Protein AF-A0A2V9HQY8-F1 (afdb_monomer)

Foldseek 3Di:
DPPVVVVVLVVQVVPDPPPDPDSAADPVRHHDDQVCCLPPPVVVVCVVVVHPRDGVVVVLVVVLVVCVVVVHDPVRSCVVSPPDDPVVPDDD

Secondary structure (DSSP, 8-state):
--HHHHHHHHHHHHT---SSS-SSB-TTSPBPPHHHHIIIIIHHHHHHTTPPP--HHHHHHHHHHHHHHTT--HHHHHHHH-SS-GGGS---

Solvent-accessible surface area (backbone atoms only — not comparable to full-atom values): 5910 Å² total; per-residue (Å²): 128,61,69,70,57,56,51,54,52,53,59,53,54,75,74,51,85,72,87,57,98,64,92,65,54,44,100,82,74,41,72,63,51,71,67,56,43,41,64,71,62,51,34,56,59,26,58,77,67,74,40,82,81,68,58,72,65,52,55,51,49,52,53,51,52,51,42,49,75,74,66,46,50,70,69,58,49,43,69,74,69,53,92,63,68,82,77,81,78,69,84,132

pLDDT: mean 81.83, std 14.53, range [31.67, 94.44]

Sequence (92 aa):
MPSQLGTRLRSHLQTHEGKTDLLFVNLRGRPFSANKLREKQLHPPLLKLSIPCGGFHAARHGATTALLADGATPAVVQKRLTQSDPRITRGI

Mean predicted aligned error: 8.04 Å

Nearest PDB structures (foldseek):
  5hxy-assembly5_E  TM=8.385E-01  e=7.867E-01  Thermoplasma acidophilum DSM 1728
  5hxy-assembly6_F  TM=7.575E-01  e=8.417E-01  Thermoplasma acidophilum DSM 1728
  5hxy-assembly2_B  TM=6.977E-01  e=9.006E-01  Thermoplasma acidophilum DSM 1728
  8r08-assembly1_S  TM=2.445E-01  e=7.839E+00  Homo sapiens

Structure (mmCIF, N/CA/C/O backbone):
data_AF-A0A2V9HQY8-F1
#
_entry.id   AF-A0A2V9HQY8-F1
#
loop_
_atom_site.group_PDB
_atom_site.id
_atom_site.type_symbol
_atom_site.label_atom_id
_atom_site.label_alt_id
_atom_site.label_comp_id
_atom_site.label_asym_id
_atom_site.label_entity_id
_atom_site.label_seq_id
_atom_site.pdbx_PDB_ins_code
_atom_site.Cartn_x
_atom_site.Cartn_y
_atom_site.Cartn_z
_atom_site.occupancy
_atom_site.B_iso_or_equiv
_atom_site.auth_seq_id
_atom_site.auth_comp_id
_atom_site.auth_asym_id
_atom_site.auth_atom_id
_atom_site.pdbx_PDB_model_num
ATOM 1 N N . MET A 1 1 ? -3.097 -15.402 -6.991 1.00 61.34 1 MET A N 1
ATOM 2 C CA . MET A 1 1 ? -2.665 -14.517 -5.885 1.00 61.34 1 MET A CA 1
ATOM 3 C C . MET A 1 1 ? -1.344 -15.039 -5.340 1.00 61.34 1 MET A C 1
ATOM 5 O O . MET A 1 1 ? -1.257 -16.252 -5.188 1.00 61.34 1 MET A O 1
ATOM 9 N N . PRO A 1 2 ? -0.334 -14.191 -5.071 1.00 76.81 2 PRO A N 1
ATOM 10 C CA . PRO A 1 2 ? 0.893 -14.627 -4.400 1.00 76.81 2 PRO A CA 1
ATOM 11 C C . PRO A 1 2 ? 0.556 -15.332 -3.077 1.00 76.81 2 PRO A C 1
ATOM 13 O O . PRO A 1 2 ? -0.272 -14.829 -2.312 1.00 76.81 2 PRO A O 1
ATOM 16 N N . SER A 1 3 ? 1.166 -16.489 -2.807 1.00 82.19 3 SER A N 1
ATOM 17 C CA . SER A 1 3 ? 0.836 -17.343 -1.650 1.00 82.19 3 SER A CA 1
ATOM 18 C C . SER A 1 3 ? 0.954 -16.594 -0.318 1.00 82.19 3 SER A C 1
ATOM 20 O O . SER A 1 3 ? 0.065 -16.683 0.530 1.00 82.19 3 SER A O 1
ATOM 22 N N . GLN A 1 4 ? 1.991 -15.765 -0.179 1.00 88.75 4 GLN A N 1
ATOM 23 C CA . GLN A 1 4 ? 2.224 -14.944 1.008 1.00 88.75 4 GLN A CA 1
ATOM 24 C C . GLN A 1 4 ? 1.134 -13.881 1.225 1.00 88.75 4 GLN A C 1
ATOM 26 O O . GLN A 1 4 ? 0.721 -13.653 2.362 1.00 88.75 4 GLN A O 1
ATOM 31 N N . LEU A 1 5 ? 0.627 -13.256 0.154 1.00 85.12 5 LEU A N 1
ATOM 32 C CA . LEU A 1 5 ? -0.471 -12.290 0.253 1.00 85.12 5 LEU A CA 1
ATOM 33 C C . LEU A 1 5 ? -1.752 -12.980 0.730 1.00 85.12 5 LEU A C 1
ATOM 35 O O . LEU A 1 5 ? -2.403 -12.488 1.646 1.00 85.12 5 LEU A O 1
ATOM 39 N N . GLY A 1 6 ? -2.078 -14.147 0.166 1.00 90.06 6 GLY A N 1
ATOM 40 C CA . GLY A 1 6 ? -3.245 -14.927 0.585 1.00 90.06 6 GLY A CA 1
ATOM 41 C C . GLY A 1 6 ? -3.204 -15.300 2.070 1.00 90.06 6 GLY A C 1
ATOM 42 O O . GLY A 1 6 ?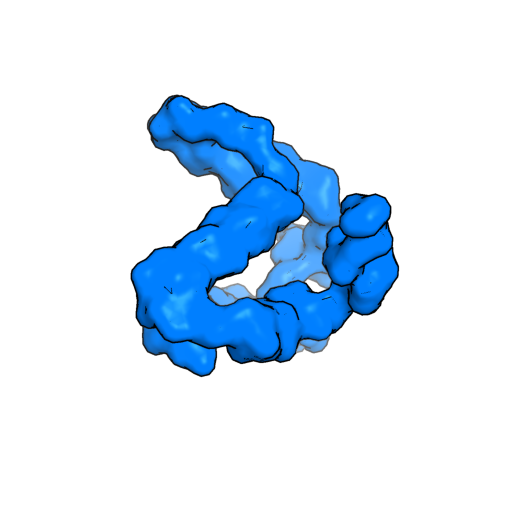 -4.210 -15.172 2.762 1.00 90.06 6 GLY A O 1
ATOM 43 N N . THR A 1 7 ? -2.036 -15.699 2.580 1.00 92.94 7 THR A N 1
ATOM 44 C CA . THR A 1 7 ? -1.855 -15.988 4.011 1.00 92.94 7 THR A CA 1
ATOM 45 C C . THR A 1 7 ? -2.063 -14.747 4.871 1.00 92.94 7 THR A C 1
ATOM 47 O O . THR A 1 7 ? -2.824 -14.809 5.831 1.00 92.94 7 THR A O 1
ATOM 50 N N . ARG A 1 8 ? -1.480 -13.601 4.494 1.00 92.12 8 ARG A N 1
ATOM 51 C CA . ARG A 1 8 ? -1.668 -12.339 5.231 1.00 92.12 8 ARG A CA 1
ATOM 52 C C . ARG A 1 8 ? -3.135 -11.907 5.282 1.00 92.12 8 ARG A C 1
ATOM 54 O O . ARG A 1 8 ? -3.603 -11.501 6.339 1.00 92.12 8 ARG A O 1
ATOM 61 N N . LEU A 1 9 ? -3.868 -12.030 4.172 1.00 91.31 9 LEU A N 1
ATOM 62 C CA . LEU A 1 9 ? -5.294 -11.688 4.125 1.00 91.31 9 LEU A CA 1
ATOM 63 C C . LEU A 1 9 ? -6.140 -12.615 5.005 1.00 91.31 9 LEU A C 1
ATOM 65 O O . LEU A 1 9 ? -7.023 -12.137 5.709 1.00 91.31 9 LEU A O 1
ATOM 69 N N . ARG A 1 10 ? -5.850 -13.923 5.017 1.00 92.00 10 ARG A N 1
ATOM 70 C CA . ARG A 1 10 ? -6.533 -14.873 5.911 1.00 92.00 10 ARG A CA 1
ATOM 71 C C . ARG A 1 10 ? -6.276 -14.565 7.383 1.00 92.00 10 ARG A C 1
ATOM 73 O O . ARG A 1 10 ? -7.224 -14.556 8.157 1.00 92.00 10 ARG A O 1
ATOM 80 N N . SER A 1 11 ? -5.033 -14.273 7.763 1.00 92.69 11 SER A N 1
ATOM 81 C CA . SER A 1 11 ? -4.713 -13.872 9.139 1.00 92.69 11 SER A CA 1
ATOM 82 C C . SER A 1 11 ? -5.418 -12.573 9.534 1.00 92.69 11 SER A C 1
ATOM 84 O O . SER A 1 11 ? -5.961 -12.485 10.627 1.00 92.69 11 SER A O 1
ATOM 86 N N . HIS A 1 12 ? -5.484 -11.587 8.633 1.00 90.12 12 HIS A N 1
ATOM 87 C CA . HIS A 1 12 ? -6.234 -10.347 8.871 1.00 90.12 12 HIS A CA 1
ATOM 88 C C . HIS A 1 12 ? -7.734 -10.607 9.089 1.00 90.12 12 HIS A C 1
ATOM 90 O O . HIS A 1 12 ? -8.333 -10.048 10.007 1.00 90.12 12 HIS A O 1
ATOM 96 N N . LEU A 1 13 ? -8.330 -11.508 8.301 1.00 89.50 13 LEU A N 1
ATOM 97 C CA . LEU A 1 13 ? -9.738 -11.895 8.434 1.00 89.50 13 LEU A CA 1
ATOM 98 C C . LEU A 1 13 ? -10.068 -12.552 9.780 1.00 89.50 13 LEU A C 1
ATOM 100 O O . LEU A 1 13 ? -11.173 -12.363 10.272 1.00 89.50 13 LEU A O 1
ATOM 104 N N . GLN A 1 14 ? -9.130 -13.270 10.405 1.00 89.94 14 GLN A N 1
ATOM 105 C CA . GLN A 1 14 ? -9.350 -13.876 11.729 1.00 89.94 14 GLN A CA 1
ATOM 106 C C . GLN A 1 14 ? -9.597 -12.830 12.823 1.00 89.94 14 GLN A C 1
ATOM 108 O O . GLN A 1 14 ? -10.295 -13.105 13.792 1.00 89.94 14 GLN A O 1
ATOM 113 N N . THR A 1 15 ? -9.040 -11.628 12.662 1.00 85.12 15 THR A N 1
ATOM 114 C CA . THR A 1 15 ? -9.233 -10.500 13.587 1.00 85.12 15 THR A CA 1
ATOM 115 C C . THR A 1 15 ? -10.365 -9.562 13.167 1.00 85.12 15 THR A C 1
ATOM 117 O O . THR A 1 15 ? -10.619 -8.559 13.830 1.00 85.12 15 THR A O 1
ATOM 120 N N . HIS A 1 16 ? -11.029 -9.846 12.045 1.00 82.44 16 HIS A N 1
ATOM 121 C CA . HIS A 1 16 ? -12.055 -8.976 11.494 1.00 82.44 16 HIS A CA 1
ATOM 122 C C . HIS A 1 16 ? -13.407 -9.248 12.162 1.00 82.44 16 HIS A C 1
ATOM 124 O O . HIS A 1 16 ? -13.942 -10.347 12.070 1.00 82.44 16 HIS A O 1
ATOM 130 N N . GLU A 1 17 ? -14.002 -8.228 12.784 1.00 79.31 17 GLU A N 1
ATOM 131 C CA . GLU A 1 17 ? -15.262 -8.360 13.540 1.00 79.31 17 GLU A CA 1
ATOM 132 C C . GLU A 1 17 ? -16.503 -8.623 12.664 1.00 79.31 17 GLU A C 1
ATOM 134 O O . GLU A 1 17 ? -17.600 -8.797 13.186 1.00 79.31 17 GLU A O 1
ATOM 139 N N . GLY A 1 18 ? -16.369 -8.597 11.333 1.00 80.75 18 GLY A N 1
ATOM 140 C CA . GLY A 1 18 ? -17.458 -8.923 10.399 1.00 80.75 18 GLY A CA 1
ATOM 141 C C . GLY A 1 18 ? -18.600 -7.901 10.347 1.00 80.75 18 GLY A C 1
ATOM 142 O O . GLY A 1 18 ? -19.620 -8.154 9.721 1.00 80.75 18 GLY A O 1
ATOM 143 N N . LYS A 1 19 ? -18.438 -6.730 10.972 1.00 82.75 19 LYS A N 1
ATOM 144 C CA . LYS A 1 19 ? -19.471 -5.678 11.044 1.00 82.75 19 LYS A CA 1
ATOM 145 C C . LYS A 1 19 ? -19.699 -4.922 9.728 1.00 82.75 19 LYS A C 1
ATOM 147 O O . LYS A 1 19 ? -20.628 -4.126 9.640 1.00 82.75 19 LYS A O 1
ATOM 152 N N . THR A 1 20 ? -18.830 -5.116 8.735 1.00 84.50 20 THR A N 1
ATOM 153 C CA . THR A 1 20 ? -18.893 -4.460 7.421 1.00 84.50 20 THR A CA 1
ATOM 154 C C . THR A 1 20 ? -18.405 -5.405 6.329 1.00 84.50 20 THR A C 1
ATOM 156 O O . THR A 1 20 ? -17.478 -6.174 6.579 1.00 84.50 20 THR A O 1
ATOM 159 N N . ASP A 1 21 ? -18.893 -5.233 5.099 1.00 86.94 21 ASP A N 1
ATOM 160 C CA . ASP A 1 21 ? -18.396 -5.951 3.910 1.00 86.94 21 ASP A CA 1
ATOM 161 C C . ASP A 1 21 ? -17.021 -5.454 3.411 1.00 86.94 21 ASP A C 1
ATOM 163 O O . ASP A 1 21 ? -16.487 -5.923 2.405 1.00 86.94 21 ASP A O 1
ATOM 167 N N . LEU A 1 22 ? -16.426 -4.472 4.095 1.00 89.06 22 LEU A N 1
ATOM 168 C CA . LEU A 1 22 ? -15.123 -3.906 3.762 1.00 89.06 22 LEU A CA 1
ATOM 169 C C . LEU A 1 22 ? -14.002 -4.658 4.482 1.00 89.06 22 LEU A C 1
ATOM 171 O O . LEU A 1 22 ? -14.032 -4.797 5.696 1.00 89.06 22 LEU A O 1
ATOM 175 N N . LEU A 1 23 ? -12.957 -5.049 3.747 1.00 88.19 23 LEU A N 1
ATOM 176 C CA . LEU A 1 23 ? -11.811 -5.773 4.314 1.00 88.19 23 LEU A CA 1
ATOM 177 C C . LEU A 1 23 ? -10.847 -4.877 5.112 1.00 88.19 23 LEU A C 1
ATOM 179 O O . LEU A 1 23 ? -10.209 -5.321 6.067 1.00 88.19 23 LEU A O 1
ATOM 183 N N . PHE A 1 24 ? -10.711 -3.613 4.704 1.00 88.62 24 PHE A N 1
ATOM 184 C CA . PHE A 1 24 ? -9.778 -2.656 5.301 1.00 88.62 24 PHE A CA 1
ATOM 185 C C . PHE A 1 24 ? -10.527 -1.431 5.819 1.00 88.62 24 PHE A C 1
ATOM 187 O O . PHE A 1 24 ? -10.845 -0.506 5.067 1.00 88.62 24 PHE A O 1
ATOM 194 N N . VAL A 1 25 ? -10.770 -1.415 7.126 1.00 88.06 25 VAL A N 1
ATOM 195 C CA . VAL A 1 25 ? -11.462 -0.331 7.826 1.00 88.06 25 VAL A CA 1
ATOM 196 C C . VAL A 1 25 ? -10.597 0.249 8.937 1.00 88.06 25 VAL A C 1
ATOM 198 O O . VAL A 1 25 ? -9.712 -0.409 9.481 1.00 88.06 25 VAL A O 1
ATOM 201 N N . ASN A 1 26 ? -10.842 1.512 9.269 1.00 85.75 26 ASN A N 1
ATOM 202 C CA . ASN A 1 26 ? -10.244 2.141 10.439 1.00 85.75 26 ASN A CA 1
ATOM 203 C C . ASN A 1 26 ? -10.954 1.703 11.734 1.00 85.75 26 ASN A C 1
ATOM 205 O O . ASN A 1 26 ? -11.993 1.052 11.696 1.00 85.75 26 ASN A O 1
ATOM 209 N N . LEU A 1 27 ? -10.439 2.149 12.885 1.00 82.38 27 LEU A N 1
ATOM 210 C CA . LEU A 1 27 ? -11.010 1.860 14.212 1.00 82.38 27 LEU A CA 1
ATOM 211 C C . LEU A 1 27 ? -12.478 2.304 14.391 1.00 82.38 27 LEU A C 1
ATOM 213 O O . LEU A 1 27 ? -13.124 1.909 15.351 1.00 82.38 27 LEU A O 1
ATOM 217 N N . ARG A 1 28 ? -13.009 3.145 13.496 1.00 85.69 28 ARG A N 1
ATOM 218 C CA . ARG A 1 28 ? -14.411 3.597 13.487 1.00 85.69 28 ARG A CA 1
ATOM 219 C C . ARG A 1 28 ? -15.269 2.837 12.463 1.00 85.69 28 ARG A C 1
ATOM 221 O O . ARG A 1 28 ? -16.352 3.310 12.133 1.00 85.69 28 ARG A O 1
ATOM 228 N N . GLY A 1 29 ? -14.765 1.742 11.888 1.00 85.06 29 GLY A N 1
ATOM 229 C CA . GLY A 1 29 ? -15.466 0.932 10.883 1.00 85.06 29 GLY A CA 1
ATOM 230 C C . GLY A 1 29 ? -15.627 1.601 9.514 1.00 85.06 29 GLY A C 1
ATOM 231 O O . GLY A 1 29 ? -16.402 1.136 8.687 1.00 85.06 29 GLY A O 1
ATOM 232 N N . ARG A 1 30 ? -14.925 2.712 9.248 1.00 87.81 30 ARG A N 1
ATOM 233 C CA . ARG A 1 30 ? -15.002 3.425 7.960 1.00 87.81 30 ARG A CA 1
ATOM 234 C C . ARG A 1 30 ? -13.835 3.038 7.052 1.00 87.81 30 ARG A C 1
ATOM 236 O O . ARG A 1 30 ? -12.745 2.782 7.574 1.00 87.81 30 ARG 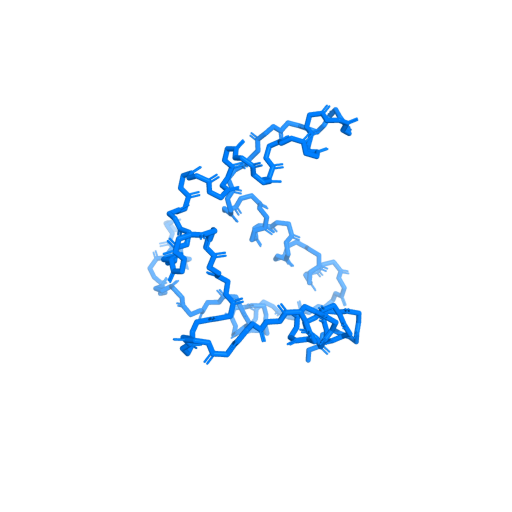A O 1
ATOM 243 N N . PRO A 1 31 ? -13.999 3.084 5.718 1.00 88.94 31 PRO A N 1
ATOM 244 C CA . PRO A 1 31 ? -12.880 2.887 4.806 1.00 88.94 31 PRO A CA 1
ATOM 245 C C . PRO A 1 31 ? -11.770 3.902 5.095 1.00 88.94 31 PRO A C 1
ATOM 247 O O . PRO A 1 31 ? -12.021 5.062 5.450 1.00 88.94 31 PRO A O 1
ATOM 250 N N . PHE A 1 32 ? -10.521 3.468 4.955 1.00 88.75 32 PHE A N 1
ATOM 251 C CA . PHE A 1 32 ? -9.398 4.390 5.046 1.00 88.75 32 PHE A CA 1
ATOM 252 C C . PHE A 1 32 ? -9.452 5.400 3.899 1.00 88.75 32 PHE A C 1
ATOM 254 O O . PHE A 1 32 ? -9.584 5.028 2.736 1.00 88.75 32 PHE A O 1
ATOM 261 N N . SER A 1 33 ? -9.269 6.685 4.211 1.00 90.25 33 SER A N 1
ATOM 262 C CA . SER A 1 33 ? -8.954 7.645 3.157 1.00 90.25 33 SER A CA 1
ATOM 263 C C . SER A 1 33 ? -7.535 7.390 2.654 1.00 90.25 33 SER A C 1
ATOM 265 O O . SER A 1 33 ? -6.633 7.096 3.444 1.00 90.25 33 SER A O 1
ATOM 267 N N . ALA A 1 34 ? -7.321 7.541 1.346 1.00 88.12 34 ALA A N 1
ATOM 268 C CA . ALA A 1 34 ? -6.016 7.319 0.727 1.00 88.12 34 ALA A CA 1
ATOM 269 C C . ALA A 1 34 ? -4.907 8.138 1.416 1.00 88.12 34 ALA A C 1
ATOM 271 O O . ALA A 1 34 ? -3.854 7.600 1.752 1.00 88.12 34 ALA A O 1
ATOM 272 N N . ASN A 1 35 ? -5.171 9.415 1.717 1.00 89.81 35 ASN A N 1
ATOM 273 C CA . ASN A 1 35 ? -4.210 10.280 2.405 1.00 89.81 35 ASN A CA 1
ATOM 274 C C . ASN A 1 35 ? -3.850 9.757 3.801 1.00 89.81 35 ASN A C 1
ATOM 276 O O . ASN A 1 35 ? -2.669 9.637 4.118 1.00 89.81 35 ASN A O 1
ATOM 280 N N . LYS A 1 36 ? -4.844 9.358 4.608 1.00 89.81 36 LYS A N 1
ATOM 281 C CA . LYS A 1 36 ? -4.578 8.830 5.954 1.00 89.81 36 LYS A CA 1
ATOM 282 C C . LYS A 1 36 ? -3.848 7.496 5.910 1.00 89.81 36 LYS A C 1
ATOM 284 O O . LYS A 1 36 ? -2.958 7.281 6.722 1.00 89.81 36 LYS A O 1
ATOM 289 N N . LEU A 1 37 ? -4.200 6.614 4.977 1.00 90.75 37 LEU A N 1
ATOM 290 C CA . LEU A 1 37 ? -3.511 5.337 4.815 1.00 90.75 37 LEU A CA 1
ATOM 291 C C . LEU A 1 37 ? -2.036 5.559 4.451 1.00 90.75 37 LEU A C 1
ATOM 293 O O . LEU A 1 37 ? -1.149 4.968 5.064 1.00 90.75 37 LEU A O 1
ATOM 297 N N . ARG A 1 38 ? -1.767 6.476 3.518 1.00 91.19 38 ARG A N 1
ATOM 298 C CA . ARG A 1 38 ? -0.406 6.859 3.135 1.00 91.19 38 ARG A CA 1
ATOM 299 C C . ARG A 1 38 ? 0.373 7.427 4.326 1.00 91.19 38 ARG A C 1
ATOM 301 O O . ARG A 1 38 ? 1.432 6.918 4.671 1.00 91.19 38 ARG A O 1
ATOM 308 N N . GLU A 1 39 ? -0.161 8.446 4.987 1.00 9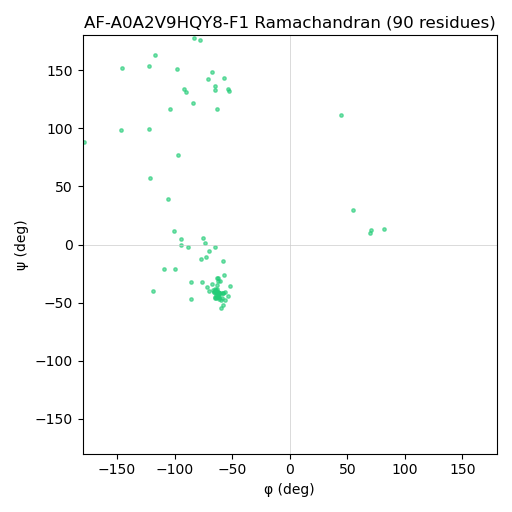1.31 39 GLU A N 1
ATOM 309 C CA . GLU A 1 39 ? 0.556 9.177 6.038 1.00 91.31 39 GLU A CA 1
ATOM 310 C C . GLU A 1 39 ? 0.719 8.385 7.335 1.00 91.31 39 GLU A C 1
ATOM 312 O O . GLU A 1 39 ? 1.736 8.520 8.010 1.00 91.31 39 GLU A O 1
ATOM 317 N N . LYS A 1 40 ? -0.287 7.591 7.716 1.00 90.56 40 LYS A N 1
ATOM 318 C CA . LYS A 1 40 ? -0.330 6.931 9.028 1.00 90.56 40 LYS A CA 1
ATOM 319 C C . LYS A 1 40 ? 0.099 5.472 8.999 1.00 90.56 40 LYS A C 1
ATOM 321 O O . LYS A 1 40 ? 0.462 4.966 10.051 1.00 90.56 40 LYS A O 1
ATOM 326 N N . GLN A 1 41 ? 0.051 4.808 7.844 1.00 89.44 41 GLN A N 1
ATOM 327 C CA . GLN A 1 41 ? 0.413 3.390 7.731 1.00 89.44 41 GLN A CA 1
ATOM 328 C C . GLN A 1 41 ? 1.601 3.157 6.795 1.00 89.44 41 GLN A C 1
ATOM 330 O O . GLN A 1 41 ? 2.459 2.347 7.121 1.00 89.44 41 GLN A O 1
ATOM 335 N N . LEU A 1 42 ? 1.691 3.870 5.663 1.00 90.00 42 LEU A N 1
ATOM 336 C CA . LEU A 1 42 ? 2.762 3.648 4.680 1.00 90.00 42 LEU A CA 1
ATOM 337 C C . LEU A 1 42 ? 4.044 4.433 4.990 1.00 90.00 42 LEU A C 1
ATOM 339 O O . LEU A 1 42 ? 5.126 3.863 4.954 1.00 90.00 42 LEU A O 1
ATOM 343 N N . HIS A 1 43 ? 3.954 5.725 5.304 1.00 93.19 43 HIS A N 1
ATOM 344 C CA . HIS A 1 43 ? 5.141 6.540 5.592 1.00 93.19 43 HIS A CA 1
ATOM 345 C C . HIS A 1 43 ? 5.932 6.069 6.824 1.00 93.19 43 HIS A C 1
ATOM 347 O O . HIS A 1 43 ? 7.157 6.025 6.731 1.00 93.19 43 HIS A O 1
ATOM 353 N N . PRO A 1 44 ? 5.311 5.678 7.958 1.00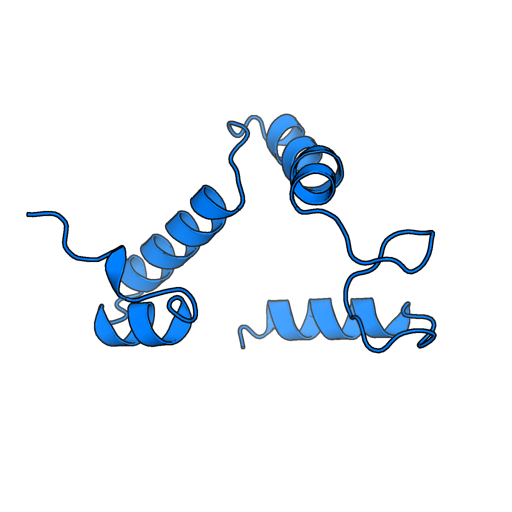 94.25 44 PRO A N 1
ATOM 354 C CA . PRO A 1 44 ? 6.076 5.275 9.136 1.00 94.25 44 PRO A CA 1
ATOM 355 C C . PRO A 1 44 ? 7.080 4.133 8.894 1.00 94.25 44 PRO A C 1
ATOM 357 O O . PRO A 1 44 ? 8.232 4.291 9.296 1.00 94.25 44 PRO A O 1
ATOM 360 N N . PRO A 1 45 ? 6.728 3.005 8.240 1.00 92.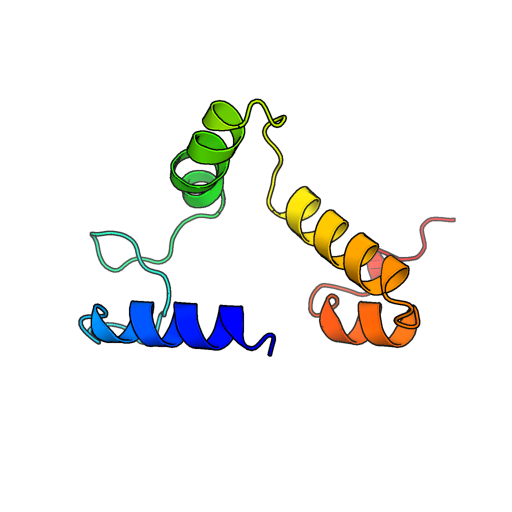25 45 PRO A N 1
ATOM 361 C CA . PRO A 1 45 ? 7.714 1.976 7.925 1.00 92.25 45 PRO A CA 1
ATOM 362 C C . PRO A 1 45 ? 8.745 2.432 6.885 1.00 92.25 45 PRO A C 1
ATOM 364 O O . PRO A 1 45 ? 9.902 2.054 7.017 1.00 92.25 45 PRO A O 1
ATOM 367 N N . LEU A 1 46 ? 8.381 3.268 5.902 1.00 91.25 46 LEU A N 1
ATOM 368 C CA . LEU A 1 46 ? 9.351 3.799 4.931 1.00 91.25 46 LEU A CA 1
ATOM 369 C C . LEU A 1 46 ? 10.421 4.657 5.614 1.00 91.25 46 LEU A C 1
ATOM 371 O O . LEU A 1 46 ? 11.606 4.446 5.379 1.00 91.25 46 LEU A O 1
ATOM 375 N N . LEU A 1 47 ? 10.013 5.544 6.526 1.00 94.44 47 LEU A N 1
ATOM 376 C CA . LEU A 1 47 ? 10.932 6.363 7.318 1.00 94.44 47 LEU A CA 1
ATOM 377 C C . LEU A 1 47 ? 11.848 5.507 8.199 1.00 94.44 47 LEU A C 1
ATOM 379 O O . LEU A 1 47 ? 13.044 5.767 8.261 1.00 94.44 47 LEU A O 1
ATOM 383 N N . LYS A 1 48 ? 11.312 4.457 8.838 1.00 94.44 48 LYS A N 1
ATOM 384 C CA . LYS A 1 48 ? 12.115 3.510 9.635 1.00 94.44 48 LYS A CA 1
ATOM 385 C C . LYS A 1 48 ? 13.157 2.761 8.804 1.00 94.44 48 LYS A C 1
ATOM 387 O O . LYS A 1 48 ? 14.180 2.360 9.344 1.00 94.44 48 LYS A O 1
ATOM 392 N N . LEU A 1 49 ? 12.879 2.551 7.521 1.00 93.50 49 LEU A N 1
ATOM 393 C CA . LEU A 1 49 ? 13.770 1.879 6.577 1.00 93.50 49 LEU A CA 1
ATOM 394 C C . LEU A 1 49 ? 14.639 2.862 5.777 1.00 93.50 49 LEU A C 1
ATOM 396 O O . LEU A 1 49 ? 15.347 2.432 4.871 1.00 93.50 49 LEU A O 1
ATOM 400 N N . SER A 1 50 ? 14.577 4.166 6.076 1.00 93.56 50 SER A N 1
ATOM 401 C CA . SER A 1 50 ? 15.258 5.227 5.318 1.00 93.56 50 SER A CA 1
ATOM 402 C C . SER A 1 50 ? 14.924 5.230 3.817 1.00 93.56 50 SER A C 1
ATOM 404 O O . SER A 1 50 ? 15.733 5.638 2.987 1.00 93.56 50 SER A O 1
ATOM 406 N N . ILE A 1 51 ? 13.717 4.787 3.456 1.00 90.00 51 ILE A N 1
ATOM 407 C CA . ILE A 1 51 ? 13.206 4.808 2.084 1.00 90.00 51 ILE A CA 1
ATOM 408 C C . ILE A 1 51 ? 12.445 6.125 1.872 1.00 90.00 51 ILE A C 1
ATOM 410 O O . ILE A 1 51 ? 11.604 6.476 2.707 1.00 90.00 51 ILE A O 1
ATOM 414 N N . PRO A 1 52 ? 12.670 6.847 0.756 1.00 87.88 52 PRO A N 1
ATOM 415 C CA . PRO A 1 52 ? 11.903 8.044 0.437 1.00 87.8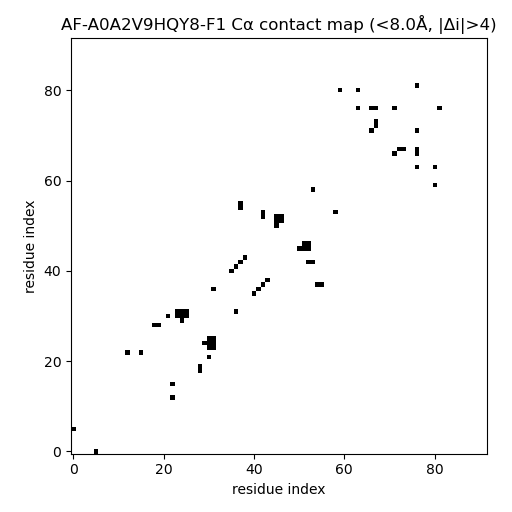8 52 PRO A CA 1
ATOM 416 C C . PRO A 1 52 ? 10.391 7.790 0.464 1.00 87.88 52 PRO A C 1
ATOM 418 O O . PRO A 1 52 ? 9.887 6.831 -0.129 1.00 87.88 52 PRO A O 1
ATOM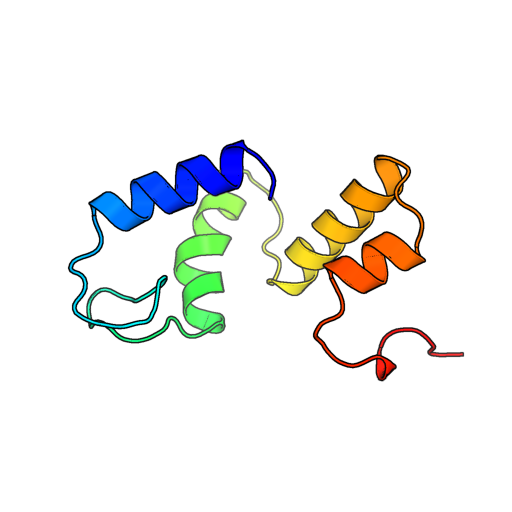 421 N N . CYS A 1 53 ? 9.651 8.667 1.145 1.00 85.75 53 CYS A N 1
ATOM 422 C CA . CYS A 1 53 ? 8.196 8.577 1.220 1.00 85.75 53 CYS A CA 1
ATOM 423 C C . CYS A 1 53 ? 7.571 8.751 -0.172 1.00 85.75 53 CYS A C 1
ATOM 425 O O . CYS A 1 53 ? 7.663 9.818 -0.776 1.00 85.75 53 CYS A O 1
ATOM 427 N N . GLY A 1 54 ? 6.899 7.706 -0.659 1.00 83.06 54 GLY A N 1
ATOM 428 C CA . GLY A 1 54 ? 6.153 7.707 -1.915 1.00 83.06 54 GLY A CA 1
ATOM 429 C C . GLY A 1 54 ? 4.653 7.480 -1.713 1.00 83.06 54 GLY A C 1
ATOM 430 O O . GLY A 1 54 ? 4.197 6.999 -0.675 1.00 83.06 54 GLY A O 1
ATOM 431 N N . GLY A 1 55 ? 3.859 7.808 -2.733 1.00 84.31 55 GLY A N 1
ATOM 432 C CA . GLY A 1 55 ? 2.431 7.480 -2.769 1.00 84.31 55 GLY A CA 1
ATOM 433 C C . GLY A 1 55 ? 2.152 6.051 -3.252 1.00 84.31 55 GLY A C 1
ATOM 434 O O . GLY A 1 55 ? 3.045 5.337 -3.702 1.00 84.31 55 GLY A O 1
ATOM 435 N N . PHE A 1 56 ? 0.875 5.651 -3.265 1.00 85.69 56 PHE A N 1
ATOM 436 C CA . PHE A 1 56 ? 0.451 4.350 -3.815 1.00 85.69 56 PHE A CA 1
ATOM 437 C C . PHE A 1 56 ? 0.857 4.143 -5.278 1.00 85.69 56 PHE A C 1
ATOM 439 O O . PHE A 1 56 ? 1.045 3.011 -5.713 1.00 85.69 56 PHE A O 1
ATOM 446 N N . HIS A 1 57 ? 1.020 5.232 -6.031 1.00 85.56 57 HIS A N 1
ATOM 447 C CA . HIS A 1 57 ? 1.520 5.186 -7.398 1.00 85.56 57 HIS A CA 1
ATOM 448 C C . HIS A 1 57 ? 2.950 4.634 -7.472 1.00 85.56 57 HIS A C 1
ATOM 450 O O . HIS A 1 57 ? 3.212 3.783 -8.313 1.00 85.56 57 HIS A O 1
ATOM 456 N N . ALA A 1 58 ? 3.837 5.013 -6.545 1.00 84.81 58 ALA A N 1
ATOM 457 C CA . ALA A 1 58 ? 5.193 4.468 -6.474 1.00 84.81 58 ALA A CA 1
ATOM 458 C C . ALA A 1 58 ? 5.178 2.961 -6.166 1.00 84.81 58 ALA A C 1
ATOM 460 O O . ALA A 1 58 ? 5.891 2.192 -6.805 1.00 84.81 58 ALA A O 1
ATOM 461 N N . ALA A 1 59 ? 4.299 2.517 -5.259 1.00 84.50 59 ALA A N 1
ATOM 462 C CA . ALA A 1 59 ? 4.111 1.092 -4.977 1.00 84.50 59 ALA A CA 1
ATOM 463 C C . ALA A 1 59 ? 3.583 0.321 -6.202 1.00 84.50 59 ALA A C 1
ATOM 465 O O . ALA A 1 59 ? 4.062 -0.772 -6.500 1.00 84.50 59 ALA A O 1
ATOM 466 N N . ARG A 1 60 ? 2.630 0.902 -6.948 1.00 84.44 60 ARG A N 1
ATOM 467 C CA . ARG A 1 60 ? 2.129 0.317 -8.201 1.00 84.44 60 ARG A CA 1
ATOM 468 C C . ARG A 1 60 ? 3.223 0.250 -9.265 1.00 84.44 60 ARG A C 1
ATOM 470 O O . ARG A 1 60 ? 3.357 -0.789 -9.897 1.00 84.44 60 ARG A O 1
ATOM 477 N N . HIS A 1 61 ? 4.023 1.303 -9.421 1.00 86.25 61 HIS A N 1
ATOM 478 C CA . HIS A 1 61 ? 5.180 1.302 -10.316 1.00 86.25 61 HIS A CA 1
ATOM 479 C C . HIS A 1 61 ? 6.185 0.212 -9.952 1.00 86.25 61 HIS A C 1
ATOM 481 O O . HIS A 1 61 ? 6.590 -0.542 -10.828 1.00 86.25 61 HIS A O 1
ATOM 487 N N . GLY A 1 62 ? 6.525 0.072 -8.668 1.00 85.31 62 GLY A N 1
ATOM 488 C CA . GLY A 1 62 ? 7.404 -1.000 -8.200 1.00 85.31 62 GLY A CA 1
ATOM 489 C C . GLY A 1 62 ? 6.865 -2.391 -8.541 1.00 85.31 62 GLY A C 1
ATOM 490 O O . GLY A 1 62 ? 7.614 -3.234 -9.022 1.00 85.31 62 GLY A O 1
ATOM 491 N N . ALA A 1 63 ? 5.557 -2.616 -8.378 1.00 85.44 63 ALA A N 1
ATOM 492 C CA . ALA A 1 63 ? 4.921 -3.875 -8.765 1.00 85.44 63 ALA A CA 1
ATOM 493 C C . ALA A 1 63 ? 4.971 -4.127 -10.285 1.00 85.44 63 AL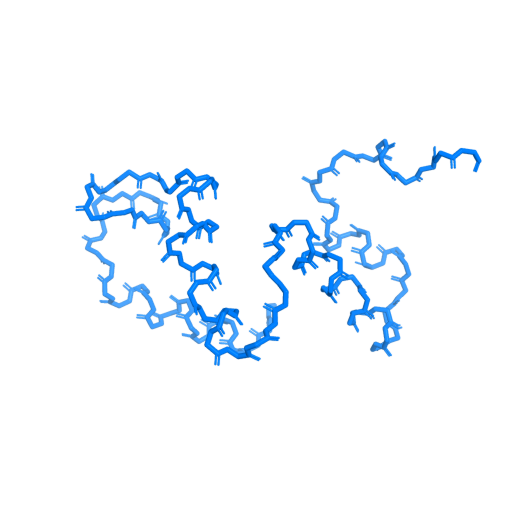A A C 1
ATOM 495 O O . ALA A 1 63 ? 5.225 -5.255 -10.701 1.00 85.44 63 ALA A O 1
ATOM 496 N N . THR A 1 64 ? 4.766 -3.095 -11.113 1.00 85.75 64 THR A N 1
ATOM 497 C CA . THR A 1 64 ? 4.945 -3.174 -12.574 1.00 85.75 64 THR A CA 1
ATOM 498 C C . THR A 1 64 ? 6.371 -3.590 -12.920 1.00 85.75 64 THR A C 1
ATOM 500 O O . THR A 1 64 ? 6.564 -4.556 -13.654 1.00 85.75 64 THR A O 1
ATOM 503 N N . THR A 1 65 ? 7.365 -2.886 -12.371 1.00 85.69 65 THR A N 1
ATOM 504 C CA . THR A 1 65 ? 8.784 -3.148 -12.632 1.00 85.69 65 THR A CA 1
ATOM 505 C C . THR A 1 65 ? 9.180 -4.552 -12.191 1.00 85.69 65 THR A C 1
ATOM 507 O O . THR A 1 65 ? 9.855 -5.243 -12.945 1.00 85.69 65 THR A O 1
ATOM 510 N N . ALA A 1 66 ? 8.715 -5.007 -11.024 1.00 86.81 66 ALA A N 1
ATOM 511 C CA . ALA A 1 66 ? 8.977 -6.360 -10.538 1.00 86.81 66 ALA A CA 1
ATOM 512 C C . ALA A 1 66 ? 8.404 -7.432 -11.479 1.00 86.81 66 ALA A C 1
ATOM 514 O O . ALA A 1 66 ? 9.105 -8.370 -11.835 1.00 86.81 66 ALA A O 1
ATOM 515 N N . LEU A 1 67 ? 7.165 -7.265 -11.956 1.00 86.06 67 LEU A N 1
ATOM 516 C CA . LEU A 1 67 ? 6.572 -8.215 -12.903 1.00 86.06 67 LEU A CA 1
ATOM 517 C C . LEU A 1 67 ? 7.319 -8.253 -14.242 1.00 86.06 67 LEU A C 1
ATOM 519 O O . LEU A 1 67 ? 7.480 -9.328 -14.813 1.00 86.06 67 LEU A O 1
ATOM 523 N N . LEU A 1 68 ? 7.761 -7.098 -14.748 1.00 86.31 68 LEU A N 1
ATOM 524 C CA . LEU A 1 68 ? 8.559 -7.029 -15.975 1.00 86.31 68 LEU A CA 1
ATOM 525 C C . LEU A 1 68 ? 9.932 -7.691 -15.789 1.00 86.31 68 LEU A C 1
ATOM 527 O O . LEU A 1 68 ? 10.373 -8.418 -16.675 1.00 86.31 68 LEU A O 1
ATOM 531 N N . ALA A 1 69 ? 10.579 -7.479 -14.639 1.00 87.12 69 ALA A N 1
ATOM 532 C CA . ALA A 1 69 ? 11.854 -8.109 -14.298 1.00 87.12 69 ALA A CA 1
ATOM 533 C C . ALA A 1 69 ? 11.738 -9.641 -14.187 1.00 87.12 69 ALA A C 1
ATOM 535 O O . ALA A 1 69 ? 12.641 -10.349 -14.621 1.00 87.12 69 ALA A O 1
ATOM 536 N N . ASP A 1 70 ? 10.598 -10.148 -13.709 1.00 87.50 70 ASP A N 1
ATOM 537 C CA . ASP A 1 70 ? 10.275 -11.583 -13.657 1.00 87.50 70 ASP A CA 1
ATOM 538 C C . ASP A 1 70 ? 9.895 -12.176 -15.036 1.00 87.50 70 ASP A C 1
ATOM 540 O O . ASP 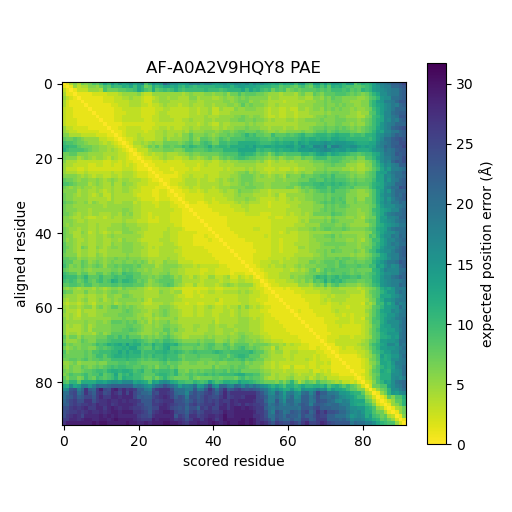A 1 70 ? 9.474 -13.331 -15.133 1.00 87.50 70 ASP A O 1
ATOM 544 N N . GLY A 1 71 ? 10.007 -11.399 -16.121 1.00 88.56 71 GLY A N 1
ATOM 545 C CA . GLY A 1 71 ? 9.747 -11.851 -17.490 1.00 88.56 71 GLY A CA 1
ATOM 546 C C . GLY A 1 71 ? 8.272 -11.851 -17.898 1.00 88.56 71 GLY A C 1
ATOM 547 O O . GLY A 1 71 ? 7.917 -12.423 -18.932 1.00 88.56 71 GLY A O 1
ATOM 548 N N . ALA A 1 72 ? 7.382 -11.217 -17.124 1.00 88.06 72 ALA A N 1
ATOM 549 C CA . ALA A 1 72 ? 5.992 -11.070 -17.540 1.00 88.06 72 ALA A CA 1
ATOM 550 C C . ALA A 1 72 ? 5.896 -10.183 -18.788 1.00 88.06 72 ALA A C 1
ATOM 552 O O . ALA A 1 72 ? 6.494 -9.109 -18.867 1.00 88.06 72 ALA A O 1
ATOM 553 N N . THR A 1 73 ? 5.079 -10.594 -19.758 1.00 86.25 73 THR A N 1
ATOM 554 C CA . THR A 1 73 ? 4.850 -9.773 -20.948 1.00 86.25 73 THR A CA 1
ATOM 555 C C . THR A 1 73 ? 4.095 -8.489 -20.579 1.00 86.25 73 THR A C 1
ATOM 557 O O . THR A 1 73 ? 3.238 -8.513 -19.685 1.00 86.25 73 THR A O 1
ATOM 560 N N . PRO A 1 74 ? 4.322 -7.370 -21.292 1.00 81.88 74 PRO A N 1
ATOM 561 C CA . PRO A 1 74 ? 3.607 -6.118 -21.041 1.00 81.88 74 PRO A CA 1
ATOM 562 C C . PRO A 1 74 ? 2.078 -6.275 -21.024 1.00 81.88 74 PRO A C 1
ATOM 564 O O . PRO A 1 74 ? 1.409 -5.680 -20.183 1.00 81.88 74 PRO A O 1
ATOM 567 N N . ALA A 1 75 ? 1.526 -7.149 -21.873 1.00 82.25 75 ALA A N 1
ATOM 568 C CA . ALA A 1 75 ? 0.096 -7.459 -21.901 1.00 82.25 75 ALA A CA 1
ATOM 569 C C . ALA A 1 75 ? -0.406 -8.115 -20.597 1.00 82.25 75 ALA A C 1
ATOM 571 O O . ALA A 1 75 ? -1.497 -7.805 -20.118 1.00 82.25 75 ALA A O 1
ATOM 572 N N . VAL A 1 76 ? 0.390 -9.000 -19.984 1.00 83.31 76 VAL A N 1
ATOM 573 C CA . VAL A 1 76 ? 0.059 -9.629 -18.693 1.00 83.31 76 VAL A CA 1
ATOM 574 C C . VAL A 1 76 ? 0.137 -8.615 -17.556 1.00 83.31 76 VAL A C 1
ATOM 576 O O . VAL A 1 76 ? -0.731 -8.614 -16.681 1.00 83.31 76 VAL A O 1
ATOM 579 N N . VAL A 1 77 ? 1.139 -7.735 -17.572 1.00 82.00 77 VAL A N 1
ATOM 580 C CA . VAL A 1 77 ? 1.286 -6.666 -16.573 1.00 82.00 77 VAL A CA 1
ATOM 581 C C . VAL A 1 77 ? 0.124 -5.678 -16.665 1.00 82.00 77 VAL A C 1
ATOM 583 O O . VAL A 1 77 ? -0.509 -5.388 -15.649 1.00 82.00 77 VAL A O 1
ATOM 586 N N . GLN A 1 78 ? -0.234 -5.252 -17.878 1.00 79.69 78 GLN A N 1
ATOM 587 C CA . GLN A 1 78 ? -1.389 -4.394 -18.137 1.00 79.69 78 GLN A CA 1
ATOM 588 C C . GLN A 1 78 ? -2.687 -5.058 -17.663 1.00 79.69 78 GLN A C 1
ATOM 590 O O . GLN A 1 78 ? -3.433 -4.468 -16.892 1.00 79.69 78 GLN A O 1
ATOM 595 N N . LYS A 1 79 ? -2.928 -6.330 -18.000 1.00 80.88 79 LYS A N 1
ATOM 596 C CA . LYS A 1 79 ? -4.116 -7.060 -17.526 1.00 80.88 79 LYS A CA 1
ATOM 597 C C . LYS A 1 79 ? -4.188 -7.178 -15.995 1.00 80.88 79 LYS A C 1
ATOM 599 O O . LYS A 1 79 ? -5.283 -7.236 -15.443 1.00 80.88 79 LYS A O 1
ATOM 604 N N . ARG A 1 80 ? -3.045 -7.240 -15.301 1.00 77.50 80 ARG A N 1
ATOM 605 C CA . ARG A 1 80 ? -2.978 -7.389 -13.833 1.00 77.50 80 ARG A CA 1
ATOM 606 C C . ARG A 1 80 ? -3.062 -6.070 -13.069 1.00 77.50 80 ARG A C 1
ATOM 608 O O . ARG A 1 80 ? -3.566 -6.069 -11.950 1.00 77.50 80 ARG A O 1
ATOM 615 N N . LEU A 1 81 ? -2.544 -4.979 -13.628 1.00 75.38 81 LEU A N 1
ATOM 616 C CA . LEU A 1 81 ? -2.431 -3.688 -12.938 1.00 75.38 81 LEU A CA 1
ATOM 617 C C . LEU A 1 81 ? -3.401 -2.627 -13.472 1.00 75.38 81 LEU A C 1
ATOM 619 O O . LEU A 1 81 ? -3.733 -1.688 -12.746 1.00 75.38 81 LEU A O 1
ATOM 623 N N . THR A 1 82 ? -3.900 -2.788 -14.698 1.00 65.25 82 THR A N 1
ATOM 624 C CA . THR A 1 82 ? -4.833 -1.868 -15.354 1.00 65.25 82 THR A CA 1
ATOM 625 C C . THR A 1 82 ? -6.274 -2.361 -15.198 1.00 65.25 82 THR A C 1
ATOM 627 O O . THR A 1 82 ? -6.901 -2.855 -16.126 1.00 65.25 82 THR A O 1
ATOM 630 N N . GLN A 1 83 ? -6.830 -2.154 -14.005 1.00 56.94 83 GLN A N 1
ATOM 631 C CA . GLN A 1 83 ? -8.251 -1.807 -13.836 1.00 56.94 83 GLN A CA 1
ATOM 632 C C . GLN A 1 83 ? -8.383 -0.316 -13.471 1.00 56.94 83 GLN A C 1
ATOM 634 O O . GLN A 1 83 ? -9.169 0.095 -12.623 1.00 56.94 83 GLN A O 1
ATOM 639 N N . SER A 1 84 ? -7.559 0.534 -14.082 1.00 41.03 84 SER A N 1
ATOM 640 C CA . SER A 1 84 ? -7.674 1.990 -13.985 1.00 41.03 84 SER A CA 1
ATOM 641 C C . SER A 1 84 ? -7.218 2.588 -15.312 1.00 41.03 84 SER A C 1
ATOM 643 O O . SER A 1 84 ? -6.025 2.660 -15.569 1.00 41.03 84 SER A O 1
ATOM 645 N N . ASP A 1 85 ? -8.210 2.907 -16.141 1.00 46.47 85 ASP A N 1
ATOM 646 C CA . ASP A 1 85 ? -8.211 3.753 -17.341 1.00 46.47 85 ASP A CA 1
ATOM 647 C C . ASP A 1 85 ? -7.051 3.589 -18.368 1.00 46.47 85 ASP A C 1
ATOM 649 O O . ASP A 1 85 ? -5.915 3.993 -18.108 1.00 46.47 85 ASP A O 1
ATOM 653 N N . PRO A 1 86 ? -7.319 3.074 -19.587 1.00 47.34 86 PRO A N 1
ATOM 654 C CA . PRO A 1 86 ? -6.314 2.872 -20.642 1.00 47.34 86 PRO A CA 1
ATOM 655 C C . PRO A 1 86 ? -5.665 4.159 -21.196 1.00 47.34 86 PRO A C 1
ATOM 657 O O . PRO A 1 86 ? -4.760 4.072 -22.022 1.00 47.34 86 PRO A O 1
ATOM 660 N N . ARG A 1 87 ? -6.064 5.353 -20.739 1.00 48.25 87 ARG A N 1
ATOM 661 C CA . ARG A 1 87 ? -5.542 6.646 -21.221 1.00 48.25 87 ARG A CA 1
ATOM 662 C C . ARG A 1 87 ? -4.153 7.038 -20.693 1.00 48.25 87 ARG A C 1
ATOM 664 O O . ARG A 1 87 ? -3.555 7.957 -21.237 1.00 48.25 87 ARG A O 1
ATOM 671 N N . ILE A 1 88 ? -3.611 6.363 -19.674 1.00 48.28 88 ILE A N 1
ATOM 672 C CA . ILE A 1 88 ? -2.287 6.702 -19.098 1.00 48.28 88 ILE A CA 1
ATOM 673 C C . ILE A 1 88 ? -1.118 5.980 -19.805 1.00 48.28 88 ILE A C 1
ATOM 675 O O . ILE A 1 88 ? 0.047 6.237 -19.518 1.00 48.28 88 ILE A O 1
ATOM 679 N N . THR A 1 89 ? -1.379 5.126 -20.799 1.00 44.19 89 THR A N 1
ATOM 680 C CA . THR A 1 89 ? -0.318 4.422 -21.548 1.00 44.19 89 THR A CA 1
ATOM 681 C C . THR A 1 89 ? -0.369 4.732 -23.044 1.00 44.19 89 THR A C 1
ATOM 683 O O . THR A 1 89 ? -0.498 3.818 -23.848 1.00 44.19 89 THR A O 1
ATOM 686 N N . ARG A 1 90 ? -0.285 6.021 -23.407 1.00 34.34 90 ARG A N 1
ATOM 687 C CA . ARG A 1 90 ? 0.310 6.548 -24.659 1.00 34.34 90 ARG A CA 1
ATOM 688 C C . ARG A 1 90 ? 0.225 8.085 -24.634 1.00 34.34 90 ARG A C 1
ATOM 690 O O . ARG A 1 90 ? -0.766 8.667 -25.059 1.00 34.34 90 ARG A O 1
ATOM 697 N N . GLY A 1 91 ? 1.229 8.743 -24.067 1.00 31.67 91 GLY A N 1
ATOM 698 C CA . GLY A 1 91 ? 1.497 10.152 -24.341 1.00 31.67 91 GLY A CA 1
ATOM 699 C C . GLY A 1 91 ? 2.694 10.178 -25.273 1.00 31.67 91 GLY A C 1
ATOM 700 O O . GLY A 1 91 ? 3.738 9.699 -24.840 1.00 31.67 91 GLY A O 1
ATOM 701 N N . ILE A 1 92 ? 2.469 10.694 -26.489 1.00 37.50 92 ILE A N 1
ATOM 702 C CA . ILE A 1 92 ? 3.328 10.753 -27.693 1.00 37.50 92 ILE A CA 1
ATOM 703 C C . ILE A 1 92 ? 3.670 9.416 -28.371 1.00 37.50 92 ILE A C 1
ATOM 705 O O . ILE A 1 92 ? 4.218 8.499 -27.726 1.00 37.50 92 ILE A O 1
#

Radius of gyration: 16.17 Å; Cα contacts (8 Å, |Δi|>4): 38; chains: 1; bounding box: 35×28×42 Å